Protein AF-A0A2Z6MRF8-F1 (afdb_monomer_lite)

Organism: Trifolium subterraneum (NCBI:txid3900)

Structure (mmCIF, N/CA/C/O backbone):
data_AF-A0A2Z6MRF8-F1
#
_entry.id   AF-A0A2Z6MRF8-F1
#
loop_
_atom_site.group_PDB
_atom_site.id
_atom_site.type_symbol
_atom_site.label_atom_id
_atom_site.label_alt_id
_atom_site.label_comp_id
_atom_site.label_asym_id
_atom_site.label_entity_id
_atom_site.label_seq_id
_atom_site.pdbx_PDB_ins_code
_atom_site.Cartn_x
_atom_site.Cartn_y
_atom_site.Cartn_z
_atom_site.occupancy
_atom_site.B_iso_or_equiv
_atom_site.auth_seq_id
_atom_site.auth_comp_id
_atom_site.auth_asym_id
_atom_site.auth_atom_id
_atom_site.pdbx_PDB_model_num
ATOM 1 N N . MET A 1 1 ? -17.144 -6.090 -16.363 1.00 49.69 1 MET A N 1
ATOM 2 C CA . MET A 1 1 ? -16.499 -5.169 -15.401 1.00 49.69 1 MET A CA 1
ATOM 3 C C . MET A 1 1 ? -15.121 -4.829 -15.936 1.00 49.69 1 MET A C 1
ATOM 5 O O . MET A 1 1 ? -14.455 -5.732 -16.420 1.00 49.69 1 MET A O 1
ATOM 9 N N . GLU A 1 2 ? -14.720 -3.558 -15.928 1.00 50.97 2 GLU A N 1
ATOM 10 C CA . GLU A 1 2 ? -13.382 -3.162 -16.394 1.00 50.97 2 GLU A CA 1
ATOM 11 C C . GLU A 1 2 ? -12.310 -3.732 -15.447 1.00 50.97 2 GLU A C 1
ATOM 13 O O . GLU A 1 2 ? -12.491 -3.624 -14.230 1.00 50.97 2 GLU A O 1
ATOM 18 N N . PRO A 1 3 ? -11.202 -4.308 -15.953 1.00 62.22 3 PRO A N 1
ATOM 19 C CA . PRO A 1 3 ? -10.158 -4.924 -15.123 1.00 62.22 3 PRO A CA 1
ATOM 20 C C . PRO A 1 3 ? -9.652 -4.019 -13.989 1.00 62.22 3 PRO A C 1
ATOM 22 O O . PRO A 1 3 ? -9.421 -4.482 -12.876 1.00 62.22 3 PRO A O 1
ATOM 25 N N . ASN A 1 4 ? -9.580 -2.708 -14.237 1.00 72.56 4 ASN A N 1
ATOM 26 C CA . ASN A 1 4 ? -9.143 -1.712 -13.258 1.00 72.56 4 ASN A CA 1
ATOM 27 C C . ASN A 1 4 ? -10.108 -1.596 -12.057 1.00 72.56 4 ASN A C 1
ATOM 29 O O . ASN A 1 4 ? -9.675 -1.506 -10.912 1.00 72.56 4 ASN A O 1
ATOM 33 N N . LYS A 1 5 ? -11.424 -1.708 -12.288 1.00 80.50 5 LYS A N 1
ATOM 34 C CA . LYS A 1 5 ? -12.440 -1.652 -11.220 1.00 80.50 5 LYS A CA 1
ATOM 35 C C . LYS A 1 5 ? -12.383 -2.879 -10.307 1.00 80.50 5 LYS A C 1
ATOM 37 O O . LYS A 1 5 ? -12.619 -2.763 -9.108 1.00 80.50 5 LYS A O 1
ATOM 42 N N . ILE A 1 6 ? -12.037 -4.044 -10.859 1.00 84.06 6 ILE A N 1
ATOM 43 C CA . ILE A 1 6 ? -11.879 -5.279 -10.079 1.00 84.06 6 ILE A CA 1
ATOM 44 C C . ILE A 1 6 ? -10.677 -5.145 -9.136 1.00 84.06 6 ILE A C 1
ATOM 46 O O . ILE A 1 6 ? -10.830 -5.364 -7.936 1.00 84.06 6 ILE A O 1
ATOM 50 N N . VAL A 1 7 ? -9.519 -4.712 -9.646 1.00 85.44 7 VAL A N 1
ATOM 51 C CA . VAL A 1 7 ? -8.306 -4.512 -8.831 1.00 85.44 7 VAL A CA 1
ATOM 52 C C . VAL A 1 7 ? -8.548 -3.489 -7.719 1.00 85.44 7 VAL A C 1
ATOM 54 O O . VAL A 1 7 ? -8.239 -3.770 -6.565 1.00 85.44 7 VAL A O 1
ATOM 57 N N . GLN A 1 8 ? -9.186 -2.359 -8.037 1.00 86.69 8 GLN A N 1
ATOM 58 C CA . GLN A 1 8 ? -9.562 -1.345 -7.045 1.00 86.69 8 GLN A CA 1
ATOM 59 C C . GLN A 1 8 ? -10.470 -1.913 -5.950 1.00 86.69 8 GLN A C 1
ATOM 61 O O . GLN A 1 8 ? -10.234 -1.672 -4.770 1.00 86.69 8 GLN A O 1
ATOM 66 N N . SER A 1 9 ? -11.485 -2.702 -6.323 1.00 90.50 9 SER A N 1
ATOM 67 C CA . SER A 1 9 ? -12.403 -3.305 -5.349 1.00 90.50 9 SER A CA 1
ATOM 68 C C . SER A 1 9 ? -11.712 -4.320 -4.430 1.00 90.50 9 SER A C 1
ATOM 70 O O . SER A 1 9 ? -11.995 -4.359 -3.234 1.00 90.50 9 SER A O 1
ATOM 72 N N . ILE A 1 10 ? -10.774 -5.112 -4.965 1.00 93.06 10 ILE A N 1
ATOM 73 C CA . ILE A 1 10 ? -9.999 -6.086 -4.187 1.00 93.06 10 ILE A CA 1
ATOM 74 C C . ILE A 1 10 ? -9.058 -5.357 -3.232 1.00 93.06 10 ILE A C 1
ATOM 76 O O . ILE A 1 10 ? -9.037 -5.688 -2.047 1.00 93.06 10 ILE A O 1
ATOM 80 N N . PHE A 1 11 ? -8.333 -4.349 -3.727 1.00 94.69 11 PHE A N 1
ATOM 81 C CA . PHE A 1 11 ? -7.465 -3.514 -2.903 1.00 94.69 11 PHE A CA 1
ATOM 82 C C . PHE A 1 11 ? -8.258 -2.870 -1.766 1.00 94.69 11 PHE A C 1
ATOM 84 O O . PHE A 1 11 ? -7.903 -3.051 -0.609 1.00 94.69 11 PHE A O 1
ATOM 91 N N . ALA A 1 12 ? -9.368 -2.190 -2.072 1.00 94.69 12 ALA A N 1
ATOM 92 C CA . ALA A 1 12 ? -10.187 -1.508 -1.072 1.00 94.69 12 ALA A CA 1
ATOM 93 C C . ALA A 1 12 ? -10.714 -2.472 -0.003 1.00 94.69 12 ALA A C 1
ATOM 95 O O . ALA A 1 12 ? -10.635 -2.182 1.191 1.00 94.69 12 ALA A O 1
ATOM 96 N N . ARG A 1 13 ? -11.200 -3.648 -0.419 1.00 95.50 13 ARG A N 1
ATOM 97 C CA . ARG A 1 13 ? -11.662 -4.688 0.505 1.00 95.50 13 ARG A CA 1
ATOM 98 C C . ARG A 1 13 ? -10.542 -5.152 1.435 1.00 95.50 13 ARG A C 1
ATOM 100 O O . ARG A 1 13 ? -10.758 -5.222 2.641 1.00 95.50 13 ARG A O 1
ATOM 107 N N . ASN A 1 14 ? -9.367 -5.462 0.888 1.00 96.75 14 ASN A N 1
ATOM 108 C CA . ASN A 1 14 ? -8.224 -5.909 1.683 1.00 96.75 14 ASN A CA 1
ATOM 109 C C . ASN A 1 14 ? -7.759 -4.792 2.632 1.00 96.75 14 ASN A C 1
ATOM 111 O O . ASN A 1 14 ? -7.590 -5.035 3.827 1.00 96.75 14 ASN A O 1
ATOM 115 N N . TYR A 1 15 ? -7.674 -3.558 2.133 1.00 97.44 15 TYR A N 1
ATOM 116 C CA . TYR A 1 15 ? -7.245 -2.388 2.893 1.00 97.44 15 TYR A CA 1
ATOM 117 C C . TYR A 1 15 ? -8.139 -2.150 4.105 1.00 97.44 15 TYR A C 1
ATOM 119 O O . TYR A 1 15 ? -7.653 -2.094 5.234 1.00 97.44 15 TYR A O 1
ATOM 127 N N . LEU A 1 16 ? -9.457 -2.124 3.899 1.00 96.06 16 LEU A N 1
ATOM 128 C CA . LEU A 1 16 ? -10.430 -1.973 4.979 1.00 96.06 16 LEU A CA 1
ATOM 129 C C . LEU A 1 16 ? -10.408 -3.153 5.957 1.00 96.06 16 LEU A C 1
ATOM 131 O O . LEU A 1 16 ? -10.539 -2.939 7.162 1.00 96.06 16 LEU A O 1
ATOM 135 N N . SER A 1 17 ? -10.204 -4.381 5.464 1.00 96.75 17 SER A N 1
ATOM 136 C CA . SER A 1 17 ? -10.154 -5.576 6.318 1.00 96.75 17 SER A CA 1
ATOM 137 C C . SER A 1 17 ? -8.993 -5.561 7.317 1.00 96.75 17 SER A C 1
ATOM 139 O O . SER A 1 17 ? -9.115 -6.128 8.400 1.00 96.75 17 SER A O 1
ATOM 141 N N . HIS A 1 18 ? -7.894 -4.881 6.979 1.00 97.06 18 HIS A N 1
ATOM 142 C CA . HIS A 1 18 ? -6.753 -4.691 7.871 1.00 97.06 18 HIS A CA 1
ATOM 143 C C . HIS A 1 18 ? -6.879 -3.413 8.704 1.00 97.06 18 HIS A C 1
ATOM 145 O O . HIS A 1 18 ? -6.621 -3.434 9.906 1.00 97.06 18 HIS A O 1
ATOM 151 N N . LEU A 1 19 ? -7.316 -2.315 8.083 1.00 96.75 19 LEU A N 1
ATOM 152 C CA . LEU A 1 19 ? -7.332 -1.001 8.714 1.00 96.75 19 LEU A CA 1
ATOM 153 C C . LEU A 1 19 ? -8.394 -0.885 9.814 1.00 96.75 19 LEU A C 1
ATOM 155 O O . LEU A 1 19 ? -8.092 -0.418 10.910 1.00 96.75 19 LEU A O 1
ATOM 159 N N . VAL A 1 20 ? -9.636 -1.304 9.549 1.00 95.38 20 VAL A N 1
ATOM 160 C CA . VAL A 1 20 ? -10.755 -1.074 10.480 1.00 95.38 20 VAL A CA 1
ATOM 161 C C . VAL A 1 20 ? -10.517 -1.738 11.847 1.00 95.38 20 VAL A C 1
ATOM 163 O O . VAL A 1 20 ? -10.630 -1.037 12.858 1.00 95.38 20 VAL A O 1
ATOM 166 N N . PRO A 1 21 ? -10.125 -3.028 11.933 1.00 96.31 21 PRO A N 1
ATOM 167 C CA . PRO A 1 21 ? -9.839 -3.655 13.224 1.00 96.31 21 PRO A CA 1
ATOM 168 C C . PRO A 1 21 ? -8.673 -2.992 13.970 1.00 96.31 21 PRO A C 1
ATOM 170 O O . PRO A 1 21 ? -8.729 -2.824 15.189 1.00 96.31 21 PRO A O 1
ATOM 173 N N . ALA A 1 22 ? -7.627 -2.581 13.248 1.00 94.81 22 ALA A N 1
ATOM 174 C CA . ALA A 1 22 ? -6.451 -1.951 13.837 1.00 94.81 22 ALA A CA 1
ATOM 175 C C . ALA A 1 22 ? -6.777 -0.578 14.449 1.00 94.81 22 ALA A C 1
ATOM 177 O O . ALA A 1 22 ? -6.415 -0.299 15.596 1.00 94.81 22 ALA A O 1
ATOM 178 N N . LEU A 1 23 ? -7.542 0.251 13.732 1.00 93.06 23 LEU A N 1
ATOM 179 C CA . LEU A 1 23 ? -7.989 1.550 14.239 1.00 93.06 23 LEU A CA 1
ATOM 180 C C . LEU A 1 23 ? -8.917 1.410 15.453 1.00 93.06 23 LEU A C 1
ATOM 182 O O . LEU A 1 23 ? -8.809 2.189 16.403 1.00 93.06 23 LEU A O 1
ATOM 186 N N . MET A 1 24 ? -9.794 0.401 15.461 1.00 92.50 24 MET A N 1
ATOM 187 C CA . MET A 1 24 ? -10.663 0.112 16.607 1.00 92.50 24 MET A CA 1
ATOM 188 C C . MET A 1 24 ? -9.841 -0.216 17.860 1.00 92.50 24 MET A C 1
ATOM 190 O O . MET A 1 24 ? -10.076 0.360 18.923 1.00 92.50 24 MET A O 1
ATOM 194 N N . LYS A 1 25 ? -8.797 -1.038 17.708 1.00 91.62 25 LYS A N 1
ATOM 195 C CA . LYS A 1 25 ? -7.863 -1.383 18.787 1.00 91.62 25 LYS A CA 1
ATOM 196 C C . LYS A 1 25 ? -7.086 -0.170 19.311 1.00 91.62 25 LYS A C 1
ATOM 198 O O . LYS A 1 25 ? -6.915 -0.021 20.520 1.00 91.62 25 LYS A O 1
ATOM 203 N N . ILE A 1 26 ? -6.635 0.732 18.432 1.00 89.38 26 ILE A N 1
ATOM 204 C CA . ILE A 1 26 ? -5.971 1.982 18.849 1.00 89.38 26 ILE A CA 1
ATOM 205 C C . ILE A 1 26 ? -6.922 2.847 19.682 1.00 89.38 26 ILE A C 1
ATOM 207 O O . ILE A 1 26 ? -6.529 3.370 20.730 1.00 89.38 26 ILE A O 1
ATOM 211 N N . LYS A 1 27 ? -8.176 2.987 19.238 1.00 87.31 27 LYS A N 1
ATOM 212 C CA . LYS A 1 27 ? -9.203 3.753 19.952 1.00 87.31 27 LYS A CA 1
ATOM 213 C C . LYS A 1 27 ? -9.460 3.185 21.350 1.00 87.31 27 LYS A C 1
ATOM 215 O O . LYS A 1 27 ? -9.499 3.952 22.310 1.00 87.31 27 LYS A O 1
ATOM 220 N N . GLU A 1 28 ? -9.598 1.866 21.472 1.00 86.06 28 GLU A N 1
ATOM 221 C CA . GLU A 1 28 ? -9.780 1.187 22.762 1.00 86.06 28 GLU A CA 1
ATOM 222 C C . GLU A 1 28 ? -8.599 1.454 23.704 1.00 86.06 28 GLU A C 1
ATOM 224 O O . GLU A 1 28 ? -8.800 1.898 24.834 1.00 86.06 28 GLU A O 1
ATOM 229 N N . ASN A 1 29 ? -7.365 1.312 23.217 1.00 79.56 29 ASN A N 1
ATOM 230 C CA . ASN A 1 29 ? -6.158 1.534 24.018 1.00 79.56 29 ASN A CA 1
ATOM 231 C C . ASN A 1 29 ? -6.000 2.996 24.475 1.00 79.56 29 ASN A C 1
ATOM 233 O O . ASN A 1 29 ? -5.573 3.261 25.601 1.00 79.56 29 ASN A O 1
ATOM 237 N N . THR A 1 30 ? -6.402 3.950 23.633 1.00 72.44 30 THR A N 1
ATOM 238 C CA . THR A 1 30 ? -6.333 5.394 23.919 1.00 72.44 30 THR A CA 1
ATOM 239 C C . THR A 1 30 ? -7.222 5.803 25.094 1.00 72.44 30 THR A C 1
ATOM 241 O O . THR A 1 30 ? -6.879 6.715 25.844 1.00 72.44 30 THR A O 1
ATOM 244 N N . SER A 1 31 ? -8.346 5.112 25.311 1.00 63.34 31 SER A N 1
ATOM 245 C CA . SER A 1 31 ? -9.242 5.406 26.439 1.00 63.34 31 SER A CA 1
ATOM 246 C C . SER A 1 31 ? -8.581 5.220 27.817 1.00 63.34 31 SER A C 1
ATOM 248 O O . SER A 1 31 ? -9.070 5.761 28.807 1.00 63.34 31 SER A O 1
ATOM 250 N N . SER A 1 32 ? -7.440 4.519 27.873 1.00 61.53 32 SER A N 1
ATOM 251 C CA . SER A 1 32 ? -6.706 4.219 29.107 1.00 61.53 32 SER A CA 1
ATOM 252 C C . SER A 1 32 ? -5.464 5.090 29.364 1.00 61.53 32 SER A C 1
ATOM 254 O O . SER A 1 32 ? -5.018 5.165 30.507 1.00 61.53 32 SER A O 1
ATOM 256 N N . THR A 1 33 ? -4.893 5.772 28.358 1.00 58.03 33 THR A N 1
ATOM 257 C CA . THR A 1 33 ? -3.619 6.518 28.492 1.00 58.03 33 THR A CA 1
ATOM 258 C C . THR A 1 33 ? -3.586 7.792 27.627 1.00 58.03 33 THR A C 1
ATOM 260 O O . THR A 1 33 ? -3.908 7.770 26.443 1.00 58.03 33 THR A O 1
ATOM 263 N N . LYS A 1 34 ? -3.200 8.940 28.215 1.00 59.66 34 LYS A N 1
ATOM 264 C CA . LYS A 1 34 ? -3.267 10.295 27.609 1.00 59.66 34 LYS A CA 1
ATOM 265 C C . LYS A 1 34 ? -2.063 10.676 26.723 1.00 59.66 34 LYS A C 1
ATOM 267 O O . LYS A 1 34 ? -1.652 11.834 26.722 1.00 59.66 34 LYS A O 1
ATOM 272 N N . ASP A 1 35 ? -1.486 9.748 25.966 1.00 63.78 35 ASP A N 1
ATOM 273 C CA . ASP A 1 35 ? -0.309 10.047 25.132 1.00 63.78 35 ASP A CA 1
ATOM 274 C C . ASP A 1 35 ? -0.687 10.308 23.662 1.00 63.78 35 ASP A C 1
ATOM 276 O O . ASP A 1 35 ? -0.612 9.434 22.797 1.00 63.78 35 ASP A O 1
ATOM 280 N N . HIS A 1 36 ? -1.105 11.543 23.356 1.00 65.19 36 HIS A N 1
ATOM 281 C CA . HIS A 1 36 ? -1.567 11.945 22.015 1.00 65.19 36 HIS A CA 1
ATOM 282 C C . HIS A 1 36 ? -0.538 11.716 20.895 1.00 65.19 36 HIS A C 1
ATOM 284 O O . HIS A 1 36 ? -0.914 11.399 19.765 1.00 65.19 36 HIS A O 1
ATOM 290 N N . ASN A 1 37 ? 0.759 11.846 21.195 1.00 68.56 37 ASN A N 1
ATOM 291 C CA . ASN A 1 37 ? 1.826 11.643 20.210 1.00 68.56 37 ASN A CA 1
ATOM 292 C C . ASN A 1 37 ? 1.961 10.162 19.800 1.00 68.56 37 ASN A C 1
ATOM 294 O O . ASN A 1 37 ? 2.364 9.854 18.681 1.00 68.56 37 ASN A O 1
ATOM 298 N N . ASN A 1 38 ? 1.580 9.238 20.686 1.00 78.81 38 ASN A N 1
ATOM 299 C CA . ASN A 1 38 ? 1.609 7.804 20.410 1.00 78.81 38 ASN A CA 1
ATOM 300 C C . ASN A 1 38 ? 0.467 7.402 19.459 1.00 78.81 38 ASN A C 1
ATOM 302 O O . ASN A 1 38 ? 0.654 6.590 18.559 1.00 78.81 38 ASN A O 1
ATOM 306 N N . ILE A 1 39 ? -0.697 8.050 19.577 1.00 85.44 39 ILE A N 1
ATOM 307 C CA . ILE A 1 39 ? -1.867 7.767 18.731 1.00 85.44 39 ILE A CA 1
ATOM 308 C C . ILE A 1 39 ? -1.562 8.041 17.259 1.00 85.44 39 ILE A C 1
ATOM 310 O O . ILE A 1 39 ? -1.776 7.167 16.429 1.00 85.44 39 ILE A O 1
ATOM 314 N N . SER A 1 40 ? -1.045 9.231 16.928 1.00 87.25 40 SER A N 1
ATOM 315 C CA . SER A 1 40 ? -0.773 9.610 15.531 1.00 87.25 40 SER A CA 1
ATOM 316 C C . SER A 1 40 ? 0.240 8.668 14.870 1.00 87.25 40 SER A C 1
ATOM 318 O O . SER A 1 40 ? 0.033 8.217 13.743 1.00 87.25 40 SER A O 1
ATOM 320 N N . LYS A 1 41 ? 1.295 8.289 15.604 1.00 88.69 41 LYS A N 1
ATOM 321 C CA . LYS A 1 41 ? 2.298 7.324 15.134 1.00 88.69 41 LYS A CA 1
ATOM 322 C C . LYS A 1 41 ? 1.700 5.936 14.906 1.00 88.69 41 LYS A C 1
ATOM 324 O O . LYS A 1 41 ? 1.962 5.342 13.867 1.00 88.69 41 LYS A O 1
ATOM 329 N N . ASN A 1 42 ? 0.863 5.458 15.826 1.00 90.19 42 ASN A N 1
ATOM 330 C CA . ASN A 1 42 ? 0.197 4.162 15.691 1.00 90.19 42 ASN A CA 1
ATOM 331 C C . ASN A 1 42 ? -0.803 4.163 14.532 1.00 90.19 42 ASN A C 1
ATOM 333 O O . ASN A 1 42 ? -0.818 3.228 13.743 1.00 90.19 42 ASN A O 1
ATOM 337 N N . VAL A 1 43 ? -1.594 5.230 14.377 1.00 91.88 43 VAL A N 1
ATOM 338 C CA . VAL A 1 43 ? -2.524 5.370 13.248 1.00 91.88 43 VAL A CA 1
ATOM 339 C C . VAL A 1 43 ? -1.760 5.362 11.929 1.00 91.88 43 VAL A C 1
ATOM 341 O O . VAL A 1 43 ? -2.124 4.600 11.042 1.00 91.88 43 VAL A O 1
ATOM 344 N N . LYS A 1 44 ? -0.682 6.148 11.806 1.00 92.12 44 LYS A N 1
ATOM 345 C CA . LYS A 1 44 ? 0.156 6.156 10.601 1.00 92.12 44 LYS A CA 1
ATOM 346 C C . LYS A 1 44 ? 0.724 4.765 10.304 1.00 92.12 44 LYS A C 1
ATOM 348 O O . LYS A 1 44 ? 0.609 4.297 9.179 1.00 92.12 44 LYS A O 1
ATOM 353 N N . TYR A 1 45 ? 1.281 4.099 11.315 1.00 94.00 45 TYR A N 1
ATOM 354 C CA . TYR A 1 45 ? 1.824 2.750 11.173 1.00 94.00 45 TYR A CA 1
ATOM 355 C C . TYR A 1 45 ? 0.773 1.760 10.650 1.00 94.00 45 TYR A C 1
ATOM 357 O O . TYR A 1 45 ? 1.043 1.041 9.693 1.00 94.00 45 TYR A O 1
ATOM 365 N N . GLU A 1 46 ? -0.432 1.741 11.228 1.00 95.12 46 GLU A N 1
ATOM 366 C CA . GLU A 1 46 ? -1.497 0.824 10.797 1.00 95.12 46 GLU A CA 1
ATOM 367 C C . GLU A 1 46 ? -2.041 1.175 9.403 1.00 95.12 46 GLU A C 1
ATOM 369 O O . GLU A 1 46 ? -2.337 0.284 8.608 1.00 95.12 46 GLU A O 1
ATOM 374 N N . VAL A 1 47 ? -2.125 2.467 9.072 1.00 95.25 47 VAL A N 1
ATOM 375 C CA . VAL A 1 47 ? -2.499 2.963 7.738 1.00 95.25 47 VAL A CA 1
ATOM 376 C C . VAL A 1 47 ? -1.501 2.501 6.675 1.00 95.25 47 VAL A C 1
ATOM 378 O O . VAL A 1 47 ? -1.927 1.996 5.631 1.00 95.25 47 VAL A O 1
ATOM 381 N N . ASP A 1 48 ? -0.201 2.631 6.949 1.00 95.19 48 ASP A N 1
ATOM 382 C CA . ASP A 1 48 ? 0.875 2.224 6.042 1.00 95.19 48 ASP A CA 1
ATOM 383 C C . ASP A 1 48 ? 0.968 0.687 5.953 1.00 95.19 48 ASP A C 1
ATOM 385 O O . ASP A 1 48 ? 1.094 0.128 4.862 1.00 95.19 48 ASP A O 1
ATOM 389 N N . MET A 1 49 ? 0.810 -0.027 7.073 1.00 96.06 49 MET A N 1
ATOM 390 C CA . MET A 1 49 ? 0.815 -1.494 7.108 1.00 96.06 49 MET A CA 1
ATOM 391 C C . MET A 1 49 ? -0.386 -2.096 6.365 1.00 96.06 49 MET A C 1
ATOM 393 O O . MET A 1 49 ? -0.235 -3.067 5.623 1.00 96.06 49 MET A O 1
ATOM 397 N N . ALA A 1 50 ? -1.580 -1.512 6.495 1.00 97.25 50 ALA A N 1
ATOM 398 C CA . ALA A 1 50 ? -2.747 -1.943 5.728 1.00 97.25 50 ALA A CA 1
ATOM 399 C C . ALA A 1 50 ? -2.528 -1.765 4.216 1.00 97.25 50 ALA A C 1
ATOM 401 O O . ALA A 1 50 ? -2.956 -2.615 3.429 1.00 97.25 50 ALA A O 1
ATOM 402 N N . MET A 1 51 ? -1.828 -0.702 3.798 1.00 96.25 51 MET A N 1
ATOM 403 C CA . MET A 1 51 ? -1.486 -0.468 2.391 1.00 96.25 51 MET A CA 1
ATOM 404 C C . MET A 1 51 ? -0.526 -1.546 1.880 1.00 96.25 51 MET A C 1
ATOM 406 O O . MET A 1 51 ? -0.796 -2.154 0.846 1.00 96.25 51 MET A O 1
ATOM 410 N N . VAL A 1 52 ? 0.527 -1.852 2.647 1.00 96.06 52 VAL A N 1
ATOM 411 C CA . VAL A 1 52 ? 1.466 -2.955 2.371 1.00 96.06 52 VAL A CA 1
ATOM 412 C C . VAL A 1 52 ? 0.731 -4.280 2.176 1.00 96.06 52 VAL A C 1
ATOM 414 O O . VAL A 1 52 ? 0.931 -4.967 1.176 1.00 96.06 52 VAL A O 1
ATOM 417 N N . LEU A 1 53 ? -0.149 -4.643 3.112 1.00 95.94 53 LEU A N 1
ATOM 418 C CA . LEU A 1 53 ? -0.873 -5.916 3.069 1.00 95.94 53 LEU A CA 1
ATOM 419 C C . LEU A 1 53 ? -1.864 -5.999 1.899 1.00 95.94 53 LEU A C 1
ATOM 421 O O . LEU A 1 53 ? -2.184 -7.098 1.446 1.00 95.94 53 LEU A O 1
ATOM 425 N N . SER A 1 54 ? -2.314 -4.855 1.387 1.00 95.88 54 SER A N 1
ATOM 426 C CA . SER A 1 54 ? -3.242 -4.766 0.253 1.00 95.88 54 SER A CA 1
ATOM 427 C C . SER A 1 54 ? -2.541 -4.758 -1.103 1.00 95.88 54 SER A C 1
ATOM 429 O O . SER A 1 54 ? -3.171 -5.079 -2.109 1.00 95.88 54 SER A O 1
ATOM 431 N N . ALA A 1 55 ? -1.249 -4.430 -1.124 1.00 94.19 55 ALA A N 1
ATOM 432 C CA . ALA A 1 55 ? -0.407 -4.325 -2.311 1.00 94.19 55 ALA A CA 1
ATOM 433 C C . ALA A 1 55 ? 0.683 -5.412 -2.353 1.00 94.19 55 ALA A C 1
ATOM 435 O O . ALA A 1 55 ? 1.795 -5.179 -2.821 1.00 94.19 55 ALA A O 1
ATOM 436 N N . GLN A 1 56 ? 0.387 -6.609 -1.843 1.00 89.06 56 GLN A N 1
ATOM 437 C CA . GLN A 1 56 ? 1.342 -7.716 -1.871 1.00 89.06 56 GLN A CA 1
ATOM 438 C C . GLN A 1 56 ? 1.753 -8.063 -3.307 1.00 89.06 56 GLN A C 1
ATOM 440 O O . GLN A 1 56 ? 0.912 -8.150 -4.201 1.00 89.06 56 GLN A O 1
ATOM 445 N N . GLY A 1 57 ? 3.050 -8.314 -3.497 1.00 89.12 57 GLY A N 1
ATOM 446 C CA . GLY A 1 57 ? 3.629 -8.711 -4.783 1.00 89.12 57 GLY A CA 1
ATOM 447 C C . GLY A 1 57 ? 4.490 -7.641 -5.452 1.00 89.12 57 GLY A C 1
ATOM 448 O O . GLY A 1 57 ? 5.159 -7.961 -6.427 1.00 89.12 57 GLY A O 1
ATOM 449 N N . PHE A 1 58 ? 4.523 -6.420 -4.913 1.00 92.88 58 PHE A N 1
ATOM 450 C CA . PHE A 1 58 ? 5.438 -5.361 -5.352 1.00 92.88 58 PHE A CA 1
ATOM 451 C C . PHE A 1 58 ? 6.671 -5.280 -4.450 1.00 92.88 58 PHE A C 1
ATOM 453 O O . PHE A 1 58 ? 6.557 -5.444 -3.227 1.00 92.88 58 PHE A O 1
ATOM 460 N N . ALA A 1 59 ? 7.841 -5.003 -5.023 1.00 93.00 59 ALA A N 1
ATOM 461 C CA . ALA A 1 59 ? 9.084 -4.855 -4.269 1.00 93.00 59 ALA A CA 1
ATOM 462 C C . ALA A 1 59 ? 8.986 -3.719 -3.241 1.00 93.00 59 ALA A C 1
ATOM 464 O O . ALA A 1 59 ? 9.327 -3.923 -2.072 1.00 93.00 59 ALA A O 1
ATOM 465 N N . TRP A 1 60 ? 8.394 -2.579 -3.620 1.00 94.62 60 TRP A N 1
ATOM 466 C CA . TRP A 1 60 ? 8.209 -1.452 -2.697 1.00 94.62 60 TRP A CA 1
ATOM 467 C C . TRP A 1 60 ? 7.349 -1.812 -1.480 1.00 94.62 60 TRP A C 1
ATOM 469 O O . T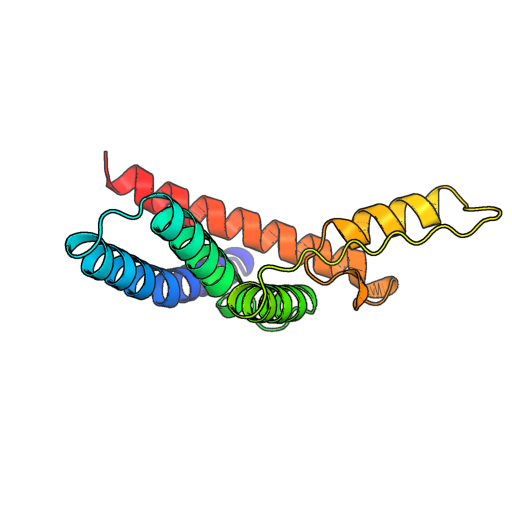RP A 1 60 ? 7.571 -1.305 -0.381 1.00 94.62 60 TRP A O 1
ATOM 479 N N . SER A 1 61 ? 6.369 -2.711 -1.640 1.00 94.00 61 SER A N 1
ATOM 480 C CA . SER A 1 61 ? 5.498 -3.126 -0.533 1.00 94.00 61 SER A CA 1
ATOM 481 C C . SER A 1 61 ? 6.290 -3.899 0.525 1.00 94.00 61 SER A C 1
ATOM 483 O O . SER A 1 61 ? 6.106 -3.691 1.726 1.00 94.00 61 SER A O 1
ATOM 485 N N . ASN A 1 62 ? 7.238 -4.732 0.085 1.00 93.31 62 ASN A N 1
ATOM 486 C CA . ASN A 1 62 ? 8.147 -5.460 0.962 1.00 93.31 62 ASN A CA 1
ATOM 487 C C . ASN A 1 62 ? 9.161 -4.511 1.610 1.00 93.31 62 ASN A C 1
ATOM 489 O O . ASN A 1 62 ? 9.374 -4.592 2.820 1.00 93.31 62 ASN A O 1
ATOM 493 N N . GLY A 1 63 ? 9.715 -3.572 0.839 1.00 92.44 63 GLY A N 1
ATOM 494 C CA . GLY A 1 63 ? 10.597 -2.522 1.347 1.00 92.44 63 GLY A CA 1
ATOM 495 C C . GLY A 1 63 ? 9.934 -1.688 2.448 1.00 92.44 63 GLY A C 1
ATOM 496 O O . GLY A 1 63 ? 10.476 -1.546 3.549 1.00 92.44 63 GLY A O 1
ATOM 497 N N . LEU A 1 64 ? 8.702 -1.223 2.210 1.00 93.38 64 LEU A N 1
ATOM 498 C CA . LEU A 1 64 ? 7.903 -0.502 3.203 1.00 93.38 64 LEU A CA 1
ATOM 499 C C . LEU A 1 64 ? 7.612 -1.363 4.435 1.00 93.38 64 LEU A C 1
ATOM 501 O O . LEU A 1 64 ? 7.752 -0.881 5.557 1.00 93.38 64 LEU A O 1
ATOM 505 N N . LYS A 1 65 ? 7.255 -2.641 4.256 1.00 93.69 65 LYS A N 1
ATOM 506 C CA . LYS A 1 65 ? 7.027 -3.575 5.369 1.00 93.69 65 LYS A CA 1
ATOM 507 C C . LYS A 1 65 ? 8.242 -3.659 6.285 1.00 93.69 65 LYS A C 1
ATOM 509 O O . LYS A 1 65 ? 8.110 -3.540 7.502 1.00 93.69 65 LYS A O 1
ATOM 514 N N . VAL A 1 66 ? 9.418 -3.855 5.695 1.00 91.31 66 VAL A N 1
ATOM 515 C CA . VAL A 1 66 ? 10.683 -3.959 6.422 1.00 91.31 66 VAL A CA 1
ATOM 516 C C . VAL A 1 66 ? 10.988 -2.649 7.146 1.00 91.31 66 VAL A C 1
ATOM 518 O O . VAL A 1 66 ? 11.349 -2.676 8.323 1.00 91.31 66 VAL A O 1
ATOM 521 N N . LYS A 1 67 ? 10.781 -1.500 6.492 1.00 90.38 67 LYS A N 1
ATOM 522 C CA . LYS A 1 67 ? 10.955 -0.177 7.106 1.00 90.38 67 LYS A CA 1
ATOM 523 C C . LYS A 1 67 ? 10.037 0.026 8.315 1.00 90.38 67 LYS A C 1
ATOM 525 O O . LYS A 1 67 ? 10.528 0.356 9.390 1.00 90.38 67 LYS A O 1
ATOM 530 N N . LEU A 1 68 ? 8.740 -0.255 8.174 1.00 91.25 68 LEU A N 1
ATOM 531 C CA . LEU A 1 68 ? 7.761 -0.149 9.262 1.00 91.25 68 LEU A CA 1
ATOM 532 C C . LEU A 1 68 ? 8.130 -1.053 10.447 1.00 91.25 68 LEU A C 1
ATOM 534 O O . LEU A 1 68 ? 8.080 -0.626 11.600 1.00 91.25 68 LEU A O 1
ATOM 538 N N . GLN A 1 69 ? 8.555 -2.289 10.176 1.00 89.69 69 GLN A N 1
ATOM 539 C CA . GLN A 1 69 ? 8.979 -3.229 11.216 1.00 89.69 69 GLN A CA 1
ATOM 540 C C . GLN A 1 69 ? 10.265 -2.781 11.928 1.00 89.69 69 GLN A C 1
ATOM 542 O O . GLN A 1 69 ? 10.381 -2.972 13.136 1.00 89.69 69 GLN A O 1
ATOM 547 N N . ARG A 1 70 ? 11.215 -2.156 11.218 1.00 85.25 70 ARG A N 1
ATOM 548 C CA . ARG A 1 70 ? 12.433 -1.589 11.824 1.00 85.25 70 ARG A CA 1
ATOM 549 C C . ARG A 1 70 ? 12.130 -0.356 12.677 1.00 85.25 70 ARG A C 1
ATOM 551 O O . ARG A 1 70 ? 12.671 -0.253 13.773 1.00 85.25 70 ARG A O 1
ATOM 558 N N . GLU A 1 71 ? 11.268 0.549 12.213 1.00 77.31 71 GLU A N 1
ATOM 559 C CA . GLU A 1 71 ? 10.878 1.765 12.949 1.00 77.31 71 GLU A CA 1
ATOM 560 C C . GLU A 1 71 ? 10.117 1.442 14.245 1.00 77.31 71 GLU A C 1
ATOM 562 O O . GLU A 1 71 ? 10.281 2.136 15.246 1.00 77.31 71 GLU A O 1
ATOM 567 N N . HIS A 1 72 ? 9.350 0.346 14.268 1.00 66.19 72 HIS A N 1
ATOM 568 C CA . HIS A 1 72 ? 8.711 -0.148 15.492 1.00 66.19 72 HIS A CA 1
ATOM 569 C C . HIS A 1 72 ? 9.726 -0.656 16.536 1.00 66.19 72 HIS A C 1
ATOM 571 O O . HIS A 1 72 ? 9.435 -0.664 17.730 1.00 66.19 72 HIS A O 1
ATOM 577 N N . VAL A 1 73 ? 10.920 -1.072 16.094 1.00 62.88 73 VAL A N 1
ATOM 578 C CA . VAL A 1 73 ? 11.980 -1.641 16.944 1.00 62.88 73 VAL A CA 1
ATOM 579 C C . VAL A 1 73 ? 13.041 -0.599 17.323 1.00 62.88 73 VAL A C 1
ATOM 581 O O . VAL A 1 73 ? 13.595 -0.677 18.415 1.00 62.88 73 VAL A O 1
ATOM 584 N N . ASN A 1 74 ? 13.305 0.405 16.478 1.00 55.28 74 ASN A N 1
ATOM 585 C CA . ASN A 1 74 ? 14.417 1.340 16.651 1.00 55.28 74 ASN A CA 1
ATOM 586 C C . ASN A 1 74 ? 14.014 2.799 16.351 1.00 55.28 74 ASN A C 1
ATOM 588 O O . ASN A 1 74 ? 13.864 3.189 15.197 1.00 55.28 74 ASN A O 1
ATOM 592 N N . ASN A 1 75 ? 13.974 3.651 17.383 1.00 54.00 75 ASN A N 1
ATOM 593 C CA . ASN A 1 75 ? 14.033 5.117 17.249 1.00 54.00 75 ASN A CA 1
ATOM 594 C C . ASN A 1 75 ? 15.464 5.578 16.886 1.00 54.00 75 ASN A C 1
ATOM 596 O O . ASN A 1 75 ? 16.064 6.370 17.610 1.00 54.00 75 ASN A O 1
ATOM 600 N N . VAL A 1 76 ? 16.056 5.065 15.807 1.00 46.44 76 VAL A N 1
ATOM 601 C CA . VAL A 1 76 ? 17.385 5.509 15.360 1.00 46.44 76 VAL A CA 1
ATOM 602 C C . VAL A 1 76 ? 17.318 5.857 13.884 1.00 46.44 76 VAL A C 1
ATOM 604 O O . VAL A 1 76 ? 17.208 4.990 13.023 1.00 46.44 76 VAL A O 1
ATOM 607 N N . ALA A 1 77 ? 17.370 7.162 13.619 1.00 49.94 77 ALA A N 1
ATOM 608 C CA . ALA A 1 77 ? 17.584 7.714 12.296 1.00 49.94 77 ALA A CA 1
ATOM 609 C C . ALA A 1 77 ? 18.939 7.227 11.773 1.00 49.94 77 ALA A C 1
ATOM 611 O O . ALA A 1 77 ? 19.989 7.631 12.272 1.00 49.94 77 ALA A O 1
ATOM 612 N N . THR A 1 78 ? 18.919 6.361 10.766 1.00 39.84 78 THR A N 1
ATOM 613 C CA . THR A 1 78 ? 20.109 6.086 9.967 1.00 39.84 78 THR A CA 1
ATOM 614 C C . THR A 1 78 ? 20.078 7.017 8.768 1.00 39.84 78 THR A C 1
ATOM 616 O O . THR A 1 78 ? 19.479 6.731 7.736 1.00 39.84 78 THR A O 1
ATOM 619 N N . THR A 1 79 ? 20.703 8.178 8.952 1.00 49.94 79 THR A N 1
ATOM 620 C CA . THR A 1 79 ? 21.213 8.996 7.856 1.00 49.94 79 THR A CA 1
ATOM 621 C C . THR A 1 79 ? 22.298 8.191 7.155 1.00 49.94 79 THR A C 1
ATOM 623 O O . THR A 1 79 ? 23.369 7.988 7.724 1.00 49.94 79 THR A O 1
ATOM 626 N N . SER A 1 80 ? 22.046 7.764 5.924 1.00 43.66 80 SER A N 1
ATOM 627 C CA . SER A 1 80 ? 23.108 7.329 5.019 1.00 43.66 80 SER A CA 1
ATOM 628 C C . SER A 1 80 ? 23.314 8.425 3.988 1.00 43.66 80 SER A C 1
ATOM 630 O O . SER A 1 80 ? 22.698 8.444 2.929 1.00 43.66 80 SER A O 1
ATOM 632 N N . ALA A 1 81 ? 24.164 9.384 4.355 1.00 47.41 81 ALA A N 1
ATOM 633 C CA . ALA A 1 81 ? 24.818 10.245 3.390 1.00 47.41 81 ALA A CA 1
ATOM 634 C C . ALA A 1 81 ? 25.810 9.381 2.605 1.00 47.41 81 ALA A C 1
ATOM 636 O O . ALA A 1 81 ? 26.740 8.830 3.192 1.00 47.41 81 ALA A O 1
ATOM 637 N N . ILE A 1 82 ? 25.606 9.267 1.296 1.00 49.44 82 ILE A N 1
ATOM 638 C CA . ILE A 1 82 ? 26.638 8.807 0.371 1.00 49.44 82 ILE A CA 1
ATOM 639 C C . ILE A 1 82 ? 27.084 10.048 -0.397 1.00 49.44 82 ILE A C 1
ATOM 641 O O . ILE A 1 82 ? 26.332 10.609 -1.190 1.00 49.44 82 ILE A O 1
ATOM 645 N N . ILE A 1 83 ? 28.293 10.511 -0.082 1.00 64.31 83 ILE A N 1
ATOM 646 C CA . ILE A 1 83 ? 29.073 11.407 -0.931 1.00 64.31 83 ILE A CA 1
ATOM 647 C C . ILE A 1 83 ? 30.002 10.493 -1.717 1.00 64.31 83 ILE A C 1
ATOM 649 O O . ILE A 1 83 ? 30.824 9.834 -1.092 1.00 64.31 83 ILE A O 1
ATOM 653 N N . GLU A 1 84 ? 29.904 10.488 -3.043 1.00 49.78 84 GLU A N 1
ATOM 654 C CA . GLU A 1 84 ? 31.035 10.173 -3.919 1.00 49.78 84 GLU A CA 1
ATOM 655 C C . GLU A 1 84 ? 30.815 10.761 -5.320 1.00 49.78 84 GLU A C 1
ATOM 657 O O . GLU A 1 84 ? 29.687 11.014 -5.748 1.00 49.78 84 GLU A O 1
ATOM 662 N N . SER A 1 85 ? 31.937 11.106 -5.945 1.00 62.69 85 SER A N 1
ATOM 663 C CA . SER A 1 85 ? 32.104 12.033 -7.057 1.00 62.69 85 SER A CA 1
ATOM 664 C C . SER A 1 85 ? 32.008 11.387 -8.445 1.00 62.69 85 SER A C 1
ATOM 666 O O . SER A 1 85 ? 32.138 10.179 -8.599 1.00 62.69 85 SER A O 1
ATOM 668 N N . ASP A 1 86 ? 31.899 12.279 -9.436 1.00 56.50 86 ASP A N 1
ATOM 669 C CA . ASP A 1 86 ? 32.318 12.148 -10.840 1.00 56.50 86 ASP A CA 1
ATOM 670 C C . ASP A 1 86 ? 31.296 11.685 -11.901 1.00 56.50 86 ASP A C 1
ATOM 672 O O . ASP A 1 86 ? 30.910 10.530 -12.011 1.00 56.50 86 ASP A O 1
ATOM 676 N N . ILE A 1 87 ? 30.942 12.674 -12.742 1.00 60.44 87 ILE A N 1
ATOM 677 C CA . ILE A 1 87 ? 30.246 12.633 -14.042 1.00 60.44 87 ILE A CA 1
ATOM 678 C C . ILE A 1 87 ? 28.900 11.889 -14.034 1.00 60.44 87 ILE A C 1
ATOM 680 O O . ILE A 1 87 ? 28.694 10.929 -14.769 1.00 60.44 87 ILE A O 1
ATOM 684 N N . ASN A 1 88 ? 27.938 12.392 -13.255 1.00 59.50 88 ASN A N 1
ATOM 685 C CA . ASN A 1 88 ? 26.545 11.967 -13.396 1.00 59.50 88 ASN A CA 1
ATOM 686 C C . ASN A 1 88 ? 25.966 12.543 -14.699 1.00 59.50 88 ASN A C 1
ATOM 688 O O . ASN A 1 88 ? 25.914 13.762 -14.881 1.00 59.50 88 ASN A O 1
ATOM 692 N N . ASN A 1 89 ? 25.497 11.674 -15.595 1.00 74.69 89 ASN A N 1
ATOM 693 C CA . ASN A 1 89 ? 24.560 12.092 -16.635 1.00 74.69 89 ASN A CA 1
ATOM 694 C C . ASN A 1 89 ? 23.226 12.476 -15.969 1.00 74.69 89 ASN A C 1
ATOM 696 O O . ASN A 1 89 ? 22.817 11.849 -14.993 1.00 74.69 89 ASN A O 1
ATOM 700 N N . GLU A 1 90 ? 22.531 13.481 -16.510 1.00 83.44 90 GLU A N 1
ATOM 701 C CA . GLU A 1 90 ? 21.248 13.995 -15.989 1.00 83.44 90 GLU A CA 1
ATOM 702 C C . GLU A 1 90 ? 20.210 12.878 -15.735 1.00 83.44 90 GLU A C 1
ATOM 704 O O . GLU A 1 90 ? 19.414 12.946 -14.798 1.00 83.44 90 GLU A O 1
ATOM 709 N N . ASP A 1 91 ? 20.248 11.818 -16.544 1.00 83.12 91 ASP A N 1
ATOM 710 C CA . ASP A 1 91 ? 19.345 10.672 -16.434 1.00 83.12 91 ASP A CA 1
ATOM 711 C C . ASP A 1 91 ? 19.632 9.786 -15.210 1.00 83.12 91 ASP A C 1
ATOM 713 O O . ASP A 1 91 ? 18.699 9.256 -14.604 1.00 83.12 91 ASP A O 1
ATOM 717 N N . GLU A 1 92 ? 20.893 9.666 -14.788 1.00 83.31 92 GLU A N 1
ATOM 718 C CA . GLU A 1 92 ? 21.275 8.889 -13.602 1.00 83.31 92 GLU A CA 1
ATOM 719 C C . GLU A 1 92 ? 20.839 9.597 -12.312 1.00 83.31 92 GLU A C 1
ATOM 721 O O . GLU A 1 92 ? 20.336 8.969 -11.379 1.00 83.31 92 GLU A O 1
ATOM 726 N N . GLU A 1 93 ? 20.957 10.926 -12.269 1.00 85.81 93 GLU A N 1
ATOM 727 C CA . GLU A 1 93 ? 20.472 11.727 -11.142 1.00 85.81 93 GLU A CA 1
ATOM 728 C C . GLU A 1 93 ? 18.943 11.651 -11.023 1.00 85.81 93 GLU A C 1
ATOM 730 O O . GLU A 1 93 ? 18.403 11.433 -9.934 1.00 85.81 93 GLU A O 1
ATOM 735 N N . LYS A 1 94 ? 18.226 11.757 -12.150 1.00 87.94 94 LYS A N 1
ATOM 736 C CA . LYS A 1 94 ? 16.771 11.555 -12.182 1.00 87.94 94 LYS A CA 1
ATOM 737 C C . LYS A 1 94 ? 16.387 10.164 -11.684 1.00 87.94 94 LYS A C 1
ATOM 739 O O . LYS A 1 94 ? 15.441 10.061 -10.907 1.00 87.94 94 LYS A O 1
ATOM 744 N N . MET A 1 95 ? 17.121 9.120 -12.073 1.00 85.56 95 MET A N 1
ATOM 745 C CA . MET A 1 95 ? 16.866 7.757 -11.602 1.00 85.56 95 MET A CA 1
ATOM 746 C C . MET A 1 95 ? 17.022 7.645 -10.080 1.00 85.56 95 MET A C 1
ATOM 748 O O . MET A 1 95 ? 16.106 7.174 -9.406 1.00 85.56 95 MET A O 1
ATOM 752 N N . LYS A 1 96 ? 18.119 8.168 -9.516 1.00 86.00 96 LYS A N 1
ATOM 753 C CA . LYS A 1 96 ? 18.347 8.205 -8.057 1.00 86.00 96 LYS A CA 1
ATOM 754 C C . LYS A 1 96 ? 17.217 8.931 -7.319 1.00 86.00 96 LYS A C 1
ATOM 756 O O . LYS A 1 96 ? 16.767 8.477 -6.267 1.00 86.00 96 LYS A O 1
ATOM 761 N N . ASN A 1 97 ? 16.702 10.016 -7.898 1.00 89.12 97 ASN A N 1
ATOM 762 C CA . ASN A 1 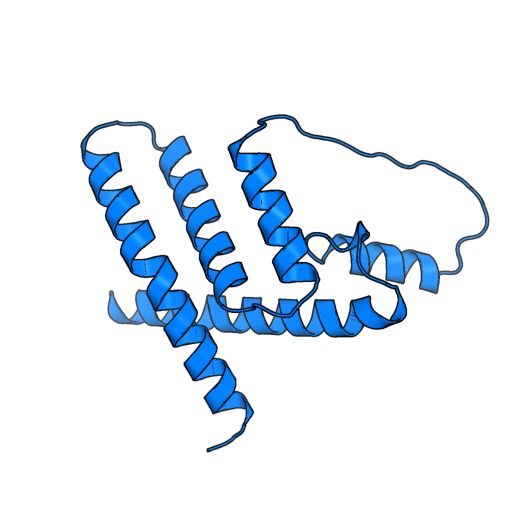97 ? 15.560 10.737 -7.339 1.00 89.12 97 ASN A CA 1
ATOM 763 C C . ASN A 1 97 ? 14.270 9.900 -7.354 1.00 89.12 97 ASN A C 1
ATOM 765 O O . ASN A 1 97 ? 13.533 9.916 -6.370 1.00 89.12 97 ASN A O 1
ATOM 769 N N . LEU A 1 98 ? 13.994 9.149 -8.429 1.00 87.81 98 LEU A N 1
ATOM 770 C CA . LEU A 1 98 ? 12.831 8.251 -8.494 1.00 87.81 98 LEU A CA 1
ATOM 771 C C . LEU A 1 98 ? 12.937 7.114 -7.473 1.00 87.81 98 LEU A C 1
ATOM 773 O O . LEU A 1 98 ? 11.960 6.826 -6.783 1.00 87.81 98 LEU A O 1
ATOM 777 N N . ILE A 1 99 ? 14.127 6.524 -7.335 1.00 88.06 99 ILE A N 1
ATOM 778 C CA . ILE A 1 99 ? 14.437 5.492 -6.340 1.00 88.06 99 ILE A CA 1
ATOM 779 C C . ILE A 1 99 ? 14.102 5.986 -4.926 1.00 88.06 99 ILE A C 1
ATOM 781 O O . ILE A 1 99 ? 13.383 5.310 -4.193 1.00 88.06 99 ILE A O 1
ATOM 785 N N . GLY A 1 100 ? 14.533 7.200 -4.566 1.00 87.00 100 GLY A N 1
ATOM 786 C CA . GLY A 1 100 ? 14.291 7.775 -3.238 1.00 87.00 100 GLY A CA 1
ATOM 787 C C . GLY A 1 100 ? 12.820 8.071 -2.906 1.00 87.00 100 GLY A C 1
ATOM 788 O O . GLY A 1 100 ? 12.482 8.254 -1.735 1.00 87.00 100 GLY A O 1
ATOM 789 N N . LEU A 1 101 ? 11.927 8.117 -3.903 1.00 89.06 101 LEU A N 1
ATOM 790 C CA . LEU A 1 101 ? 10.485 8.295 -3.686 1.00 89.06 101 LEU A CA 1
ATOM 791 C C . LEU A 1 101 ? 9.770 6.984 -3.336 1.00 89.06 101 LEU A C 1
ATOM 793 O O . LEU A 1 101 ? 8.693 7.015 -2.731 1.00 89.06 101 LEU A O 1
ATOM 797 N N . VAL A 1 102 ? 10.342 5.844 -3.726 1.00 88.94 102 VAL A N 1
ATOM 798 C CA . VAL A 1 102 ? 9.746 4.526 -3.521 1.00 88.94 102 VAL A CA 1
ATOM 799 C C . VAL A 1 102 ? 10.217 3.956 -2.179 1.00 88.94 102 VAL A C 1
ATOM 801 O O . VAL A 1 102 ? 11.417 3.910 -1.914 1.00 88.94 102 VAL A O 1
ATOM 804 N N . PRO A 1 103 ? 9.311 3.493 -1.300 1.00 86.50 103 PRO A N 1
ATOM 805 C CA . PRO A 1 103 ? 9.718 2.856 -0.054 1.00 86.50 103 PRO A CA 1
ATOM 806 C C . PRO A 1 103 ? 10.577 1.605 -0.293 1.00 86.50 103 PRO A C 1
ATOM 808 O O . PRO A 1 103 ? 10.106 0.636 -0.883 1.00 86.50 103 PRO A O 1
ATOM 811 N N . GLY A 1 104 ? 11.819 1.611 0.199 1.00 82.25 104 GLY A N 1
ATOM 812 C CA . GLY A 1 104 ? 12.777 0.531 -0.066 1.00 82.25 104 GLY A CA 1
ATOM 813 C C . GLY A 1 104 ? 13.277 0.509 -1.510 1.00 82.25 104 GLY A C 1
ATOM 814 O O . GLY A 1 104 ? 13.707 -0.538 -1.987 1.00 82.25 104 GLY A O 1
ATOM 815 N N . GLY A 1 105 ? 13.193 1.644 -2.212 1.00 82.19 105 GLY A N 1
ATOM 816 C CA . GLY A 1 105 ? 13.688 1.801 -3.574 1.00 82.19 105 GLY A CA 1
ATOM 817 C C . GLY A 1 105 ? 15.170 1.468 -3.712 1.00 82.19 105 GLY A C 1
ATOM 818 O O . GLY A 1 105 ? 15.591 1.060 -4.787 1.00 82.19 105 GLY A O 1
ATOM 819 N N . GLU A 1 106 ? 15.945 1.569 -2.629 1.00 83.12 106 GLU A N 1
ATOM 820 C CA . GLU A 1 106 ? 17.370 1.231 -2.606 1.00 83.12 106 GLU A CA 1
ATOM 821 C C . GLU A 1 106 ? 17.644 -0.244 -2.956 1.00 83.12 106 GLU A C 1
ATOM 823 O O . GLU A 1 106 ? 18.759 -0.584 -3.345 1.00 83.12 106 GLU A O 1
ATOM 828 N N . GLU A 1 107 ? 16.640 -1.118 -2.819 1.00 82.62 107 GLU A N 1
ATOM 829 C CA . GLU A 1 107 ? 16.718 -2.551 -3.129 1.00 82.62 107 GLU A CA 1
ATOM 830 C C . GLU A 1 107 ? 16.040 -2.913 -4.474 1.00 82.62 107 GLU A C 1
ATOM 832 O O . GLU A 1 107 ? 15.960 -4.092 -4.823 1.00 82.62 107 GLU A O 1
ATOM 837 N N . ILE A 1 108 ? 15.540 -1.930 -5.237 1.00 84.94 108 ILE A N 1
ATOM 838 C CA . ILE A 1 108 ? 14.828 -2.142 -6.510 1.00 84.94 108 ILE A CA 1
ATOM 839 C C . ILE A 1 108 ? 15.800 -2.005 -7.689 1.00 84.94 108 ILE A C 1
ATOM 841 O O . ILE A 1 108 ? 16.544 -1.035 -7.776 1.00 84.94 108 ILE A O 1
ATOM 845 N N . CYS A 1 109 ? 15.771 -2.959 -8.626 1.00 84.31 109 CYS A N 1
ATOM 846 C CA . CYS A 1 109 ? 16.565 -2.889 -9.857 1.00 84.31 109 CYS A CA 1
ATOM 847 C C . CYS A 1 109 ? 16.109 -1.728 -10.754 1.00 84.31 109 CYS A C 1
ATOM 849 O O . CYS A 1 109 ? 14.903 -1.543 -10.936 1.00 84.31 109 CYS A O 1
ATOM 851 N N . ASP A 1 110 ? 17.051 -1.013 -11.377 1.00 83.00 110 ASP A N 1
ATOM 852 C CA . ASP A 1 110 ? 16.796 0.163 -12.227 1.00 83.00 110 ASP A CA 1
ATOM 853 C C . ASP A 1 110 ? 15.711 -0.079 -13.292 1.00 83.00 110 ASP A C 1
ATOM 855 O O . ASP A 1 110 ? 14.855 0.777 -13.525 1.00 83.00 110 ASP A O 1
ATOM 859 N N . GLU A 1 111 ? 15.673 -1.270 -13.900 1.00 87.94 111 GLU A N 1
ATOM 860 C CA . GLU A 1 111 ? 14.686 -1.622 -14.929 1.00 87.94 111 GLU A CA 1
ATOM 861 C C . GLU A 1 111 ? 13.253 -1.747 -14.386 1.00 87.94 111 GLU A C 1
ATOM 863 O O . GLU A 1 111 ? 12.280 -1.700 -15.144 1.00 87.94 111 GLU A O 1
ATOM 868 N N . GLN A 1 112 ? 13.103 -1.932 -13.074 1.00 88.81 112 GLN A N 1
ATOM 869 C CA . GLN A 1 112 ? 11.824 -2.130 -12.395 1.00 88.81 112 GLN A CA 1
ATOM 870 C C . GLN A 1 112 ? 11.345 -0.882 -11.649 1.00 88.81 112 GLN A C 1
ATOM 872 O O . GLN A 1 112 ? 10.144 -0.780 -11.397 1.00 88.81 112 GLN A O 1
ATOM 877 N N . VAL A 1 113 ? 12.225 0.087 -11.361 1.00 89.25 113 VAL A N 1
ATOM 878 C CA . VAL A 1 113 ? 11.913 1.297 -10.570 1.00 89.25 113 VAL A CA 1
ATOM 879 C C . VAL A 1 113 ? 10.677 2.024 -11.090 1.00 89.25 113 VAL A C 1
ATOM 881 O O . VAL A 1 113 ? 9.809 2.396 -10.306 1.00 89.25 113 VAL A O 1
ATOM 884 N N . VAL A 1 114 ? 10.548 2.193 -12.409 1.00 90.75 114 VAL A N 1
ATOM 885 C CA . VAL A 1 114 ? 9.402 2.901 -13.003 1.00 90.75 114 VAL A CA 1
ATOM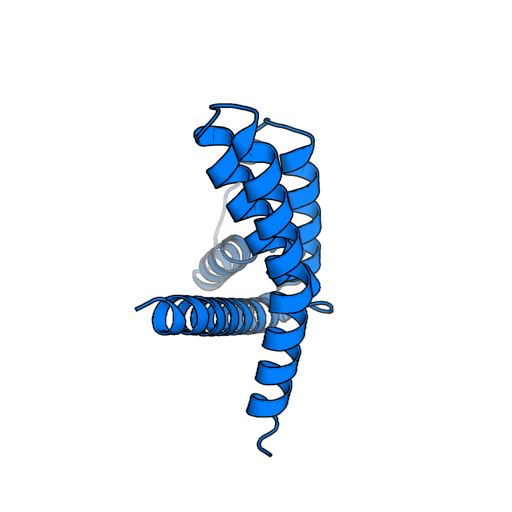 886 C C . VAL A 1 114 ? 8.088 2.145 -12.776 1.00 90.75 114 VAL A C 1
ATOM 888 O O . VAL A 1 114 ? 7.086 2.759 -12.414 1.00 90.75 114 VAL A O 1
ATOM 891 N N . ASN A 1 115 ? 8.089 0.818 -12.936 1.00 92.00 115 ASN A N 1
ATOM 892 C CA . ASN A 1 115 ? 6.898 -0.016 -12.731 1.00 92.00 115 ASN A CA 1
ATOM 893 C C . ASN A 1 115 ? 6.506 -0.070 -11.249 1.00 92.00 115 ASN A C 1
ATOM 895 O O . ASN A 1 115 ? 5.327 0.018 -10.897 1.00 92.00 115 ASN A O 1
ATOM 899 N N . GLU A 1 116 ? 7.502 -0.188 -10.374 1.00 94.31 116 GLU A N 1
ATOM 900 C CA . GLU A 1 116 ? 7.322 -0.172 -8.926 1.00 94.31 116 GLU A CA 1
ATOM 901 C C . GLU A 1 116 ? 6.762 1.183 -8.473 1.00 94.31 116 GLU A C 1
ATOM 903 O O . GLU A 1 116 ? 5.743 1.219 -7.781 1.00 94.31 116 GLU A O 1
ATOM 908 N N . LEU A 1 117 ? 7.320 2.295 -8.959 1.00 93.50 117 LEU A N 1
ATOM 909 C CA . LEU A 1 117 ? 6.816 3.641 -8.693 1.00 93.50 117 LEU A CA 1
ATOM 910 C C . LEU A 1 117 ? 5.384 3.837 -9.211 1.00 93.50 117 LEU A C 1
ATOM 912 O O . LEU A 1 117 ? 4.540 4.371 -8.491 1.00 93.50 117 LEU A O 1
ATOM 916 N N . GLU A 1 118 ? 5.072 3.376 -10.425 1.00 94.31 118 GLU A N 1
ATOM 917 C CA . GLU A 1 118 ? 3.713 3.438 -10.971 1.00 94.31 118 GLU A CA 1
ATOM 918 C C . GLU A 1 118 ? 2.724 2.673 -10.078 1.00 94.31 118 GLU A C 1
ATOM 920 O O . GLU A 1 118 ? 1.638 3.171 -9.759 1.00 94.31 118 GLU A O 1
ATOM 925 N N . SER A 1 119 ? 3.091 1.464 -9.647 1.00 94.12 119 SER A N 1
ATOM 926 C CA . SER A 1 119 ? 2.250 0.651 -8.767 1.00 94.12 119 SER A CA 1
ATOM 927 C C . SER A 1 119 ? 2.060 1.291 -7.388 1.00 94.12 119 SER A C 1
ATOM 929 O O . SER A 1 119 ? 0.948 1.266 -6.850 1.00 94.12 119 SER A O 1
ATOM 931 N N . TYR A 1 120 ? 3.101 1.933 -6.853 1.00 95.25 120 TYR A N 1
ATOM 932 C CA . TYR A 1 120 ? 3.047 2.667 -5.597 1.00 95.25 120 TYR A CA 1
ATOM 933 C C . TYR A 1 120 ? 2.094 3.864 -5.695 1.00 95.25 120 TYR A C 1
ATOM 935 O O . TYR A 1 120 ? 1.183 3.990 -4.878 1.00 95.25 120 TYR A O 1
ATOM 943 N N . ILE A 1 121 ? 2.205 4.674 -6.755 1.00 95.00 121 ILE A N 1
ATOM 944 C CA . ILE A 1 121 ? 1.293 5.799 -7.025 1.00 95.00 121 ILE A CA 1
ATOM 945 C C . ILE A 1 121 ? -0.159 5.315 -7.136 1.00 95.00 121 ILE A C 1
ATOM 947 O O . ILE A 1 121 ? -1.064 5.924 -6.561 1.00 95.00 121 ILE A O 1
ATOM 951 N N . LYS A 1 122 ? -0.404 4.195 -7.831 1.00 94.50 122 LYS A N 1
ATOM 952 C CA . LYS A 1 122 ? -1.748 3.602 -7.919 1.00 94.50 122 LYS A CA 1
ATOM 953 C C . LYS A 1 122 ? -2.285 3.209 -6.543 1.00 94.50 122 LYS A C 1
ATOM 955 O O . LYS A 1 122 ? -3.447 3.490 -6.255 1.00 94.50 122 LYS A O 1
ATOM 960 N N . CYS A 1 123 ? -1.464 2.598 -5.691 1.00 94.81 123 CYS A N 1
ATOM 961 C CA . CYS A 1 123 ? -1.877 2.210 -4.342 1.00 94.81 123 CYS A CA 1
ATOM 962 C C . CYS A 1 123 ? -2.155 3.427 -3.450 1.00 94.81 123 CYS A C 1
ATOM 964 O O . CYS A 1 123 ? -3.163 3.426 -2.745 1.00 94.81 123 CYS A O 1
ATOM 966 N N . LEU A 1 124 ? -1.349 4.491 -3.546 1.00 95.75 124 LEU A N 1
ATOM 967 C CA . LEU A 1 124 ? -1.608 5.766 -2.866 1.00 95.75 124 LEU A CA 1
ATOM 968 C C . LEU A 1 124 ? -2.945 6.374 -3.304 1.00 95.75 124 LEU A C 1
ATOM 970 O O . LEU A 1 124 ? -3.756 6.770 -2.469 1.00 95.75 124 LEU A O 1
ATOM 974 N N . GLN A 1 125 ? -3.224 6.395 -4.609 1.00 95.50 125 GLN A N 1
ATOM 975 C CA . GLN A 1 125 ? -4.503 6.890 -5.117 1.00 95.50 125 GLN A CA 1
ATOM 976 C C . GLN A 1 125 ? -5.681 6.063 -4.582 1.00 95.50 125 GLN A C 1
ATOM 978 O O . GLN A 1 125 ? -6.692 6.626 -4.165 1.00 95.50 125 GLN A O 1
ATOM 983 N N . MET A 1 126 ? -5.566 4.731 -4.577 1.00 94.56 126 MET A N 1
ATOM 984 C CA . MET A 1 126 ? -6.617 3.857 -4.047 1.00 94.56 126 MET A CA 1
ATOM 985 C C . MET A 1 126 ? -6.814 4.050 -2.540 1.00 94.56 126 MET A C 1
ATOM 987 O O . MET A 1 126 ? -7.955 4.110 -2.088 1.00 94.56 126 MET A O 1
ATOM 991 N N . GLN A 1 127 ? -5.731 4.198 -1.774 1.00 95.12 127 GLN A N 1
ATOM 992 C CA . GLN A 1 127 ? -5.778 4.510 -0.346 1.00 95.12 127 GLN A CA 1
ATOM 993 C C . GLN A 1 127 ? -6.532 5.820 -0.093 1.00 95.12 127 GLN A C 1
ATOM 995 O O . GLN A 1 127 ? -7.468 5.841 0.706 1.00 95.12 127 GLN A O 1
ATOM 1000 N N . VAL A 1 128 ? -6.168 6.896 -0.800 1.00 94.50 128 VAL A N 1
ATOM 1001 C CA . VAL A 1 128 ? -6.835 8.202 -0.684 1.00 94.50 128 VAL A CA 1
ATOM 1002 C C . VAL A 1 128 ? -8.318 8.085 -1.020 1.00 94.50 128 VAL A C 1
ATOM 1004 O O . VAL A 1 128 ? -9.143 8.574 -0.253 1.00 94.50 128 VAL A O 1
ATOM 1007 N N . ASN A 1 129 ? -8.672 7.384 -2.101 1.00 92.81 129 ASN A N 1
ATOM 1008 C CA . ASN A 1 129 ? -10.070 7.181 -2.487 1.00 92.81 129 ASN A CA 1
ATOM 1009 C C . ASN A 1 129 ? -10.871 6.476 -1.382 1.00 92.81 129 ASN A C 1
ATOM 1011 O O . ASN A 1 129 ? -11.966 6.916 -1.042 1.00 92.81 129 ASN A O 1
ATOM 1015 N N . VAL A 1 130 ? -10.328 5.403 -0.796 1.00 92.81 130 VAL A N 1
ATOM 1016 C CA . VAL A 1 130 ? -11.004 4.665 0.283 1.00 92.81 130 VAL A CA 1
ATOM 1017 C C . VAL A 1 130 ? -11.183 5.541 1.522 1.00 92.81 130 VAL A C 1
ATOM 1019 O O . VAL A 1 130 ? -12.276 5.589 2.082 1.00 92.81 130 VAL A O 1
ATOM 1022 N N . LEU A 1 131 ? -10.140 6.262 1.941 1.00 91.69 131 LEU A N 1
ATOM 1023 C CA . LEU A 1 131 ? -10.217 7.153 3.101 1.00 91.69 131 LEU A CA 1
ATOM 1024 C C . LEU A 1 131 ? -11.207 8.306 2.873 1.00 91.69 131 LEU A C 1
ATOM 1026 O O . LEU A 1 131 ? -11.960 8.651 3.779 1.00 91.69 131 LEU A O 1
ATOM 1030 N N . GLN A 1 132 ? -11.257 8.867 1.662 1.00 91.44 132 GLN A N 1
ATOM 1031 C CA . GLN A 1 132 ? -12.243 9.883 1.288 1.00 91.44 132 GLN A CA 1
ATOM 1032 C C . GLN A 1 132 ? -13.679 9.353 1.368 1.00 91.44 132 GLN A C 1
ATOM 1034 O O . GLN A 1 132 ? -14.543 10.070 1.868 1.00 91.44 132 GLN A O 1
ATOM 1039 N N . CYS A 1 133 ? -13.937 8.111 0.939 1.00 87.25 133 CYS A N 1
ATOM 1040 C CA . CYS A 1 133 ? -15.252 7.481 1.098 1.00 87.25 133 CYS A CA 1
ATOM 1041 C C . CYS A 1 133 ? -15.662 7.388 2.573 1.00 87.25 133 CYS A C 1
ATOM 1043 O O . CYS A 1 133 ? -16.769 7.788 2.919 1.00 87.25 133 CYS A O 1
ATOM 1045 N N . LEU A 1 134 ? -14.754 6.948 3.449 1.00 84.19 134 LEU A N 1
ATOM 1046 C CA . LEU A 1 134 ? -15.031 6.849 4.887 1.00 84.19 134 LEU A CA 1
ATOM 1047 C C . LEU A 1 134 ? -15.348 8.209 5.523 1.00 84.19 134 LEU A C 1
ATOM 1049 O O . LEU A 1 134 ? -16.181 8.288 6.419 1.00 84.19 134 LEU A O 1
ATOM 1053 N N . ILE A 1 135 ? -14.695 9.281 5.064 1.00 83.38 135 ILE A N 1
ATOM 1054 C CA . ILE A 1 135 ? -14.959 10.640 5.556 1.00 83.38 135 ILE A CA 1
ATOM 1055 C C . ILE A 1 135 ? -16.311 11.149 5.041 1.00 83.38 135 ILE A C 1
ATOM 1057 O O . ILE A 1 135 ? -17.073 11.734 5.810 1.00 83.38 135 ILE A O 1
ATOM 1061 N N . ALA A 1 13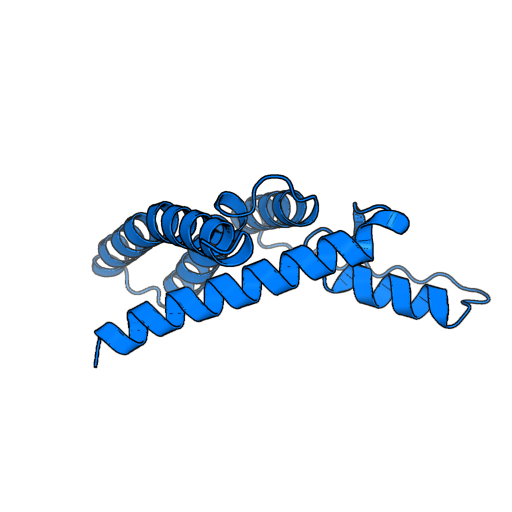6 ? -16.635 10.906 3.767 1.00 76.31 136 ALA A N 1
ATOM 1062 C CA . ALA A 1 136 ? -17.902 11.324 3.167 1.00 76.31 136 ALA A CA 1
ATOM 1063 C C . ALA A 1 136 ? -19.124 10.666 3.833 1.00 76.31 136 ALA A C 1
ATOM 1065 O O . ALA A 1 136 ? -20.189 11.272 3.886 1.00 76.31 136 ALA A O 1
ATOM 1066 N N . GLU A 1 137 ? -18.964 9.459 4.377 1.00 60.12 137 GLU A N 1
ATOM 1067 C CA . GLU A 1 137 ? -19.995 8.750 5.148 1.00 60.12 137 GLU A CA 1
ATOM 1068 C C . GLU A 1 137 ? -20.173 9.282 6.585 1.00 60.12 137 GLU A C 1
ATOM 1070 O O . GLU A 1 137 ? -21.131 8.913 7.262 1.00 60.12 137 GLU A O 1
ATOM 1075 N N . THR A 1 138 ? -19.269 10.144 7.066 1.00 54.62 138 THR A N 1
ATOM 1076 C CA . THR A 1 138 ? -19.312 10.729 8.423 1.00 54.62 138 THR A CA 1
ATOM 1077 C C . THR A 1 138 ? -19.833 12.171 8.486 1.00 54.62 138 THR A C 1
ATOM 1079 O O . THR A 1 138 ? -19.781 12.779 9.558 1.00 54.62 138 THR A O 1
ATOM 1082 N N . CYS A 1 139 ? -20.345 12.716 7.376 1.00 41.50 139 CYS A N 1
ATOM 1083 C CA . CYS A 1 139 ? -21.003 14.027 7.312 1.00 41.50 139 CYS A CA 1
ATOM 1084 C C . CYS A 1 139 ? -22.533 13.926 7.347 1.00 41.50 139 CYS A C 1
ATOM 1086 O O . CYS A 1 139 ? -23.088 13.017 6.693 1.00 41.50 139 CYS A O 1
#

Sequence (139 aa):
MEPNKIVQSIFARNYLSHLVPALMKIKENTSSTKDHNNISKNVKYEVDMAMVLSAQGFAWSNGLKVKLQREHVNNVATTSAIIESDINNEDEEKMKNLIGLVPGGEEICDEQVVNELESYIKCLQMQVNVLQCLI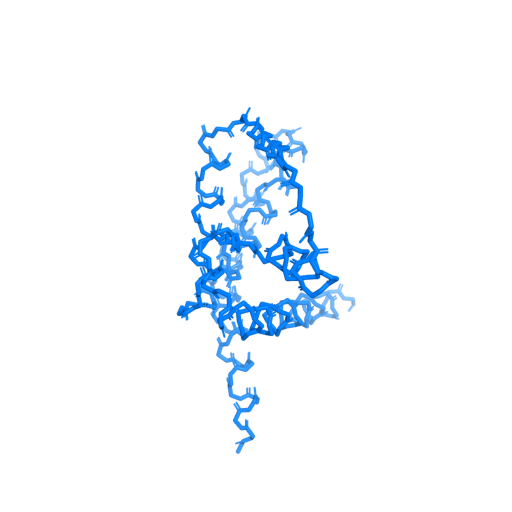AETC

pLDDT: mean 82.58, std 15.3, range [39.84, 97.44]

Radius of gyration: 17.89 Å; chains: 1; bounding box: 53×23×46 Å

InterPro domains:
  IPR044660 Transcription factor IBH1-like [PTHR33124] (9-135)
  IPR059002 IBH1-like, N-terminal domain [PF26576] (8-72)

Foldseek 3Di:
DPPLVVLLVQLLVQLCVQLVVQLVVLVVVCVPDPDPVVSVLSNVLSNLLSLLRSLPPAPLSVLSVVVSVVVVVDPDDDDDDDDDDDDDDPVNVVLVVLLVVGRNSVVDDSVCSVVSSVSVVVSVVSSVVSVVVVVVVVD

Secondary structure (DSSP, 8-state):
--HHHHHHHHHHHHHHHHHHHHHHHHHHHHTT---HHHHHHHHHHHHHHHHHHHSTT-HHHHHHHHHHHHHHH------------S---HHHHHHHHHHHHSTTGGGS-HHHHHHHHHHHHHHHHHHH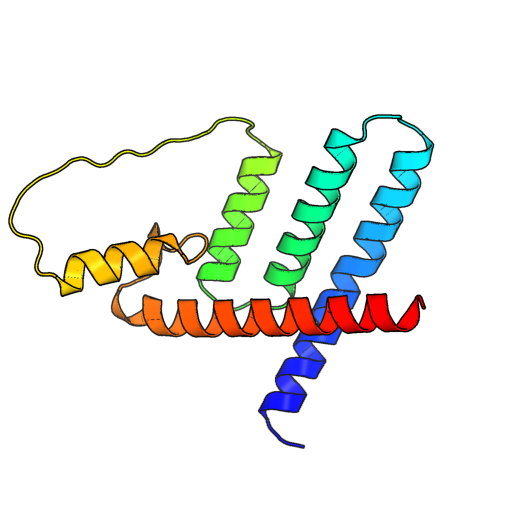HHHHHHHHTT-